Protein AF-A0A527CTX3-F1 (afdb_monomer_lite)

Structure (mmCIF, N/CA/C/O backbone):
data_AF-A0A527CTX3-F1
#
_entry.id   AF-A0A527CTX3-F1
#
loop_
_atom_site.group_PDB
_atom_site.id
_atom_site.type_symbol
_atom_site.label_atom_id
_atom_site.label_alt_id
_atom_site.label_comp_id
_atom_site.label_asym_id
_atom_site.label_entity_id
_atom_site.label_seq_id
_atom_site.pdbx_PDB_ins_code
_atom_site.Cartn_x
_atom_site.Cartn_y
_atom_site.Cartn_z
_atom_site.occupancy
_atom_site.B_iso_or_equiv
_atom_site.auth_seq_id
_atom_site.auth_comp_id
_atom_site.auth_asym_id
_atom_site.auth_atom_id
_atom_site.pdbx_PDB_model_num
ATOM 1 N N . ASP A 1 1 ? -1.339 6.216 6.165 1.00 93.19 1 ASP A N 1
ATOM 2 C CA . ASP A 1 1 ? -0.888 7.204 5.157 1.00 93.19 1 ASP A CA 1
ATOM 3 C C . ASP A 1 1 ? 0.294 7.984 5.725 1.00 93.19 1 ASP A C 1
ATOM 5 O O . ASP A 1 1 ? 0.305 8.248 6.922 1.00 93.19 1 ASP A O 1
ATOM 9 N N . ILE A 1 2 ? 1.286 8.352 4.916 1.00 93.94 2 ILE A N 1
ATOM 10 C CA . ILE A 1 2 ? 2.439 9.156 5.364 1.00 93.94 2 ILE A CA 1
ATOM 11 C C . ILE A 1 2 ? 2.108 10.656 5.469 1.00 93.94 2 ILE A C 1
ATOM 13 O O . ILE A 1 2 ? 2.742 11.402 6.221 1.00 93.94 2 ILE A O 1
ATOM 17 N N . SER A 1 3 ? 1.085 11.115 4.748 1.00 95.50 3 SER A N 1
ATOM 18 C CA . SER A 1 3 ? 0.686 12.512 4.641 1.00 95.50 3 SER A CA 1
ATOM 19 C C . SER A 1 3 ? -0.327 12.891 5.717 1.00 95.50 3 SER A C 1
ATOM 21 O O . SER A 1 3 ? -1.514 12.567 5.650 1.00 95.50 3 SER A O 1
ATOM 23 N N . ALA A 1 4 ? 0.116 13.693 6.688 1.00 96.56 4 ALA A N 1
ATOM 24 C CA . ALA A 1 4 ? -0.778 14.262 7.700 1.00 96.56 4 ALA A CA 1
ATOM 25 C C . ALA A 1 4 ? -1.913 15.097 7.074 1.00 96.56 4 ALA A C 1
ATOM 27 O O . ALA A 1 4 ? -3.035 15.117 7.579 1.00 96.56 4 ALA A O 1
ATOM 28 N N . ARG A 1 5 ? -1.639 15.754 5.937 1.00 97.81 5 ARG A N 1
ATOM 29 C CA . ARG A 1 5 ? -2.635 16.539 5.201 1.00 97.81 5 ARG A CA 1
ATOM 30 C C . ARG A 1 5 ? -3.731 15.653 4.607 1.00 97.81 5 ARG A C 1
ATOM 32 O O . ARG A 1 5 ? -4.901 16.006 4.722 1.00 97.81 5 ARG A O 1
ATOM 39 N N . MET A 1 6 ? -3.373 14.508 4.021 1.00 96.56 6 MET A N 1
ATOM 40 C CA . MET A 1 6 ? -4.363 13.563 3.489 1.00 96.56 6 MET A CA 1
ATOM 41 C C . MET A 1 6 ? -5.198 12.942 4.605 1.00 96.56 6 MET A C 1
ATOM 43 O O . MET A 1 6 ? -6.417 12.862 4.481 1.00 96.56 6 MET A O 1
ATOM 47 N N . LEU A 1 7 ? -4.584 12.607 5.744 1.00 97.50 7 LEU A N 1
ATOM 48 C CA . LEU A 1 7 ? -5.321 12.105 6.908 1.00 97.50 7 LEU A CA 1
ATOM 49 C C . LEU A 1 7 ? -6.325 13.124 7.454 1.00 97.50 7 LEU A C 1
ATOM 51 O O . LEU A 1 7 ? -7.424 12.740 7.848 1.00 97.50 7 LEU A O 1
ATOM 55 N N . LYS A 1 8 ? -5.993 14.422 7.440 1.00 98.00 8 LYS A N 1
ATOM 56 C CA . LYS A 1 8 ? -6.946 15.482 7.803 1.00 98.00 8 LYS A CA 1
ATOM 57 C C . LYS A 1 8 ? -8.161 15.483 6.869 1.00 98.00 8 LYS A C 1
ATOM 59 O O . LYS A 1 8 ? -9.288 15.573 7.347 1.00 98.00 8 LYS A O 1
ATOM 64 N N . GLN A 1 9 ? -7.940 15.347 5.560 1.00 98.06 9 GLN A N 1
ATOM 65 C CA . GLN A 1 9 ? -9.027 15.255 4.580 1.00 98.06 9 GLN A CA 1
ATOM 66 C C . GLN A 1 9 ? -9.862 13.981 4.761 1.00 98.06 9 GLN A C 1
ATOM 68 O O . GLN A 1 9 ? -11.084 14.053 4.713 1.00 98.06 9 GLN A O 1
ATOM 73 N N . ALA A 1 10 ? -9.229 12.832 5.009 1.00 97.88 10 ALA A N 1
ATOM 74 C CA . ALA A 1 10 ? -9.927 11.574 5.270 1.00 97.88 10 ALA A CA 1
ATOM 75 C C . ALA A 1 10 ? -10.797 11.659 6.533 1.00 97.88 10 ALA A C 1
ATOM 77 O O . ALA A 1 10 ? -11.964 11.278 6.499 1.00 97.88 10 ALA A O 1
ATOM 78 N N . ARG A 1 11 ? -10.269 12.241 7.618 1.00 98.00 11 ARG A N 1
ATOM 79 C CA . ARG A 1 11 ? -11.008 12.435 8.873 1.00 98.00 11 ARG A CA 1
ATOM 80 C C . ARG A 1 11 ? -12.248 13.302 8.683 1.00 98.00 11 ARG A C 1
ATOM 82 O O . ARG A 1 11 ? -13.295 12.981 9.230 1.00 98.00 11 ARG A O 1
ATOM 89 N N . ALA A 1 12 ? -12.145 14.356 7.875 1.00 98.31 12 ALA A N 1
ATOM 90 C CA . ALA A 1 12 ? -13.267 15.243 7.583 1.00 98.31 12 ALA A CA 1
ATOM 91 C C . ALA A 1 12 ? -14.437 14.543 6.863 1.00 98.31 12 ALA A C 1
ATOM 93 O O . ALA A 1 12 ? -15.548 15.059 6.894 1.00 98.31 12 ALA A O 1
ATOM 94 N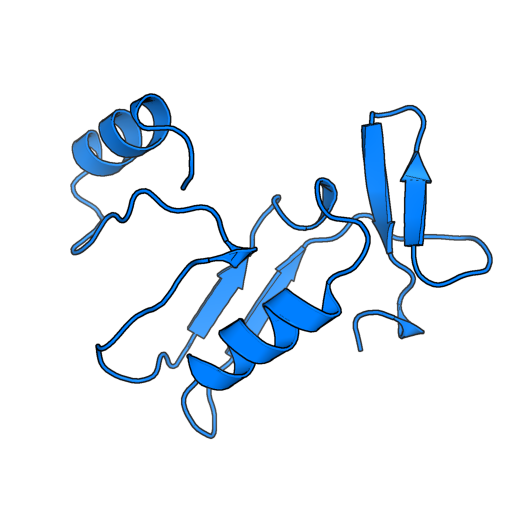 N . LYS A 1 13 ? -14.218 13.369 6.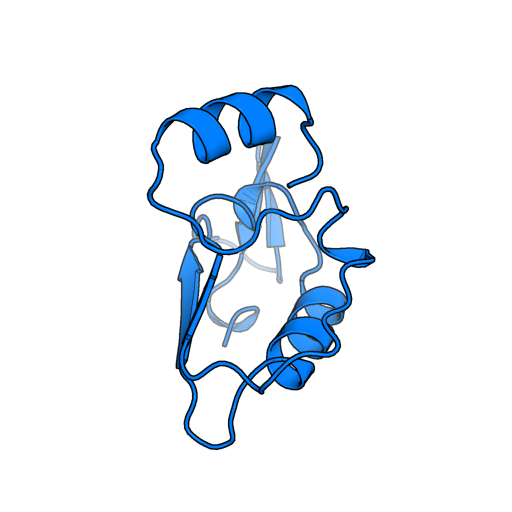248 1.00 97.94 13 LYS A N 1
ATOM 95 C CA . LYS A 1 13 ? -15.286 12.584 5.608 1.00 97.94 13 LYS A CA 1
ATOM 96 C C . LYS A 1 13 ? -16.183 11.844 6.605 1.00 97.94 13 LYS A C 1
ATOM 98 O O . LYS A 1 13 ? -17.240 11.381 6.202 1.00 97.94 13 LYS A O 1
ATOM 103 N N . GLY A 1 14 ? -15.753 11.665 7.858 1.00 97.75 14 GLY A N 1
ATOM 104 C CA . GLY A 1 14 ? -16.529 10.940 8.875 1.00 97.75 14 GLY A CA 1
ATOM 105 C C . GLY A 1 14 ? -16.770 9.453 8.577 1.00 97.75 14 GLY A C 1
ATOM 106 O O . GLY A 1 14 ? -17.612 8.844 9.219 1.00 97.75 14 GLY A O 1
ATOM 107 N N . ALA A 1 15 ? -16.048 8.874 7.613 1.00 98.00 15 ALA A N 1
ATOM 108 C CA . ALA A 1 15 ? -16.253 7.504 7.129 1.00 98.00 15 ALA A CA 1
ATOM 109 C C . ALA A 1 15 ? -15.227 6.487 7.666 1.00 98.00 15 ALA A C 1
ATOM 111 O O . ALA A 1 15 ? -15.226 5.338 7.240 1.00 98.00 15 ALA A O 1
ATOM 112 N N . TYR A 1 16 ? -14.310 6.919 8.537 1.00 96.62 16 TYR A N 1
ATOM 113 C CA . TYR A 1 16 ? -13.217 6.088 9.043 1.00 96.62 16 TYR A CA 1
ATOM 114 C C . TYR A 1 16 ? -13.254 6.040 10.568 1.00 96.62 16 TYR A C 1
ATOM 116 O O . TYR A 1 16 ? -13.115 7.085 11.207 1.00 96.62 16 TYR A O 1
ATOM 124 N N . ASP A 1 17 ? -13.336 4.838 11.138 1.00 94.38 17 ASP A N 1
ATOM 125 C CA . ASP A 1 17 ? -13.208 4.627 12.586 1.00 94.38 17 ASP A CA 1
ATOM 126 C C . ASP A 1 17 ? -11.782 4.917 13.069 1.00 94.38 17 ASP A C 1
ATOM 128 O O . ASP A 1 17 ? -11.560 5.533 14.114 1.00 94.38 17 ASP A O 1
ATOM 132 N N . PHE A 1 18 ? -10.788 4.514 12.270 1.00 92.69 18 PHE A N 1
ATOM 133 C CA . PHE A 1 18 ? -9.376 4.690 12.579 1.00 92.69 18 PHE A CA 1
ATOM 134 C C . PHE A 1 18 ? -8.586 5.234 11.386 1.00 92.69 18 PHE A C 1
ATOM 136 O O . PHE A 1 18 ? -8.774 4.835 10.239 1.00 92.69 18 PHE A O 1
ATOM 143 N N . LEU A 1 19 ? -7.653 6.144 11.677 1.00 94.75 19 LEU A N 1
ATOM 144 C CA . LEU A 1 19 ? -6.748 6.756 10.706 1.00 94.75 19 LEU A CA 1
ATOM 145 C C . LEU A 1 19 ? -5.336 6.804 11.294 1.00 94.75 19 LEU A C 1
ATOM 147 O O . LEU A 1 19 ? -5.098 7.513 12.272 1.00 94.75 19 LEU A O 1
ATOM 151 N N . GLY A 1 20 ? -4.403 6.079 10.673 1.00 92.06 20 GLY A N 1
ATOM 152 C CA . GLY A 1 20 ? -3.009 5.982 11.109 1.00 92.06 20 GLY A CA 1
ATOM 153 C C . GLY A 1 20 ? -2.036 6.746 10.207 1.00 92.06 20 GLY A C 1
ATOM 154 O O . GLY A 1 20 ? -2.074 6.609 8.976 1.00 92.06 20 GLY A O 1
ATOM 155 N N . LYS A 1 21 ? -1.129 7.518 10.825 1.00 94.12 21 LYS A N 1
ATOM 156 C CA . LYS A 1 21 ? 0.025 8.106 10.135 1.00 94.12 21 LYS A CA 1
ATOM 157 C C . LYS A 1 21 ? 1.224 7.170 10.229 1.00 94.12 21 LYS A C 1
ATOM 159 O O . LYS A 1 21 ? 1.811 7.047 11.295 1.00 94.12 21 LYS A O 1
ATOM 164 N N . ALA A 1 22 ? 1.574 6.538 9.118 1.00 91.62 22 ALA A N 1
ATOM 165 C CA . ALA A 1 22 ? 2.674 5.584 9.037 1.00 91.62 22 ALA A CA 1
ATOM 166 C C . ALA A 1 22 ? 3.127 5.417 7.585 1.00 91.62 22 ALA A C 1
ATOM 168 O O . ALA A 1 22 ? 2.314 5.562 6.662 1.00 91.62 22 ALA A O 1
ATOM 169 N N . ASP A 1 23 ? 4.406 5.083 7.411 1.00 88.69 23 ASP A N 1
ATOM 170 C CA . ASP A 1 23 ? 4.888 4.439 6.192 1.00 88.69 23 ASP A CA 1
ATOM 171 C C . ASP A 1 23 ? 4.351 3.009 6.156 1.00 88.69 23 ASP A C 1
ATOM 173 O O . ASP A 1 23 ? 4.278 2.341 7.186 1.00 88.69 23 ASP A O 1
ATOM 177 N N . LEU A 1 24 ? 3.950 2.541 4.976 1.00 82.44 24 LEU A N 1
ATOM 178 C CA . LEU A 1 24 ? 3.410 1.195 4.823 1.00 82.44 24 LEU A CA 1
ATOM 179 C C . LEU A 1 24 ? 4.443 0.116 5.187 1.00 82.44 24 LEU A C 1
ATOM 181 O O . LEU A 1 24 ? 4.063 -0.952 5.657 1.00 82.44 24 LEU A O 1
ATOM 185 N N . ARG A 1 25 ? 5.738 0.399 5.000 1.00 81.31 25 ARG A N 1
ATOM 186 C CA . ARG A 1 25 ? 6.841 -0.516 5.331 1.00 81.31 25 ARG A CA 1
ATOM 187 C C . ARG A 1 25 ? 6.980 -0.752 6.833 1.00 81.31 25 ARG A C 1
ATOM 189 O O . ARG A 1 25 ? 7.356 -1.849 7.229 1.00 81.31 25 ARG A O 1
ATOM 196 N N . ASP A 1 26 ? 6.614 0.244 7.633 1.00 81.50 26 ASP A N 1
ATOM 197 C CA . ASP A 1 26 ? 6.756 0.234 9.092 1.00 81.50 26 ASP A CA 1
ATOM 198 C C . ASP A 1 26 ? 5.401 0.102 9.805 1.00 81.50 26 ASP A C 1
ATOM 200 O O . ASP A 1 26 ? 5.308 0.186 11.032 1.00 81.50 26 ASP A O 1
ATOM 204 N N . PHE A 1 27 ? 4.317 -0.067 9.044 1.00 84.81 27 PHE A N 1
ATOM 205 C CA . PHE A 1 27 ? 2.983 -0.146 9.607 1.00 84.81 27 PHE A CA 1
ATOM 206 C C . PHE A 1 27 ? 2.797 -1.452 10.380 1.00 84.81 27 PHE A C 1
ATOM 208 O O . PHE A 1 27 ? 2.994 -2.549 9.859 1.00 84.81 27 PHE A O 1
ATOM 215 N N . SER A 1 28 ? 2.339 -1.319 11.620 1.00 81.44 28 SER A N 1
ATOM 216 C CA . SER A 1 28 ? 1.885 -2.424 12.452 1.00 81.44 28 SER A CA 1
ATOM 217 C C . SER A 1 28 ? 0.496 -2.112 12.991 1.00 81.44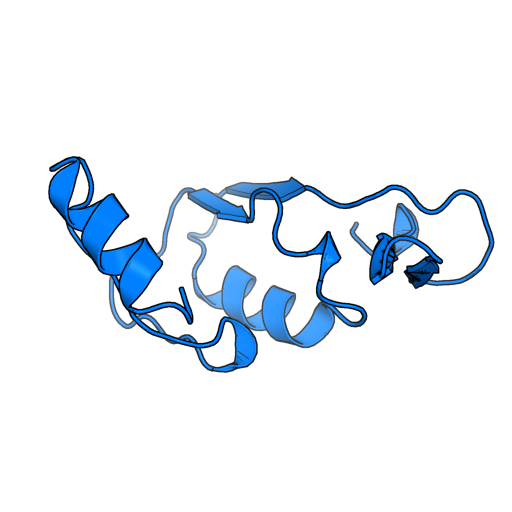 28 SER A C 1
ATOM 219 O O . SER A 1 28 ? 0.151 -0.958 13.258 1.00 81.44 28 SER A O 1
ATOM 221 N N . TYR A 1 29 ? -0.316 -3.152 13.137 1.00 83.81 29 TYR A N 1
ATOM 222 C CA . TYR A 1 29 ? -1.656 -3.054 13.691 1.00 83.81 29 TYR A CA 1
ATOM 223 C C . TYR A 1 29 ? -1.856 -4.190 14.686 1.00 83.81 29 TYR A C 1
ATOM 225 O O . TYR A 1 29 ? -1.670 -5.357 14.350 1.00 83.81 29 TYR A O 1
ATOM 233 N N . ALA A 1 30 ? -2.205 -3.829 15.919 1.00 84.31 30 ALA A N 1
ATOM 234 C CA . ALA A 1 30 ? -2.403 -4.767 17.023 1.00 84.31 30 ALA A CA 1
ATOM 235 C C . ALA A 1 30 ? -3.880 -5.156 17.227 1.00 84.31 30 ALA A C 1
ATOM 237 O O . ALA A 1 30 ? -4.212 -5.793 18.223 1.00 84.31 30 ALA A O 1
ATOM 238 N N . GLY A 1 31 ? -4.774 -4.732 16.330 1.00 87.62 31 GLY A N 1
ATOM 239 C CA . GLY A 1 31 ? -6.191 -5.073 16.409 1.00 87.62 31 GLY A CA 1
ATOM 240 C C . GLY A 1 31 ? -6.527 -6.430 15.779 1.00 87.62 31 GLY A C 1
ATOM 241 O O . GLY A 1 31 ? -5.629 -7.218 15.466 1.00 87.62 31 GLY A O 1
ATOM 242 N N . PRO A 1 32 ? -7.830 -6.714 15.597 1.00 93.25 32 PRO A N 1
ATOM 243 C CA . PRO A 1 32 ? -8.297 -7.949 14.980 1.00 93.25 32 PRO A CA 1
ATOM 244 C C . PRO A 1 32 ? -7.730 -8.147 13.573 1.00 93.25 32 PRO A C 1
ATOM 246 O O . PRO A 1 32 ? -7.440 -7.187 12.859 1.00 93.25 32 PRO A O 1
ATOM 249 N N . LYS A 1 33 ? -7.606 -9.407 13.152 1.00 95.50 33 LYS A N 1
ATOM 250 C CA . LYS A 1 33 ? -7.277 -9.719 11.760 1.00 95.50 33 LYS A CA 1
ATOM 251 C C . LYS A 1 33 ? -8.389 -9.220 10.834 1.00 95.50 33 LYS A C 1
ATOM 253 O O . LYS A 1 33 ? -9.559 -9.282 11.196 1.00 95.50 33 LYS A O 1
ATOM 258 N N . ALA A 1 34 ? -8.012 -8.733 9.658 1.00 95.75 34 ALA A N 1
ATOM 259 C CA . ALA A 1 34 ? -8.938 -8.161 8.692 1.00 95.75 34 ALA A CA 1
ATOM 260 C C . ALA A 1 34 ? -9.454 -9.217 7.706 1.00 95.75 34 ALA A C 1
ATOM 262 O O . ALA A 1 34 ? -8.670 -9.996 7.162 1.00 95.75 34 ALA A O 1
ATOM 263 N N . ASP A 1 35 ? -10.751 -9.176 7.406 1.00 97.81 35 ASP A N 1
ATOM 264 C CA . ASP A 1 35 ? -11.353 -9.968 6.322 1.00 97.81 35 ASP A CA 1
ATOM 265 C C . ASP A 1 35 ? -11.050 -9.381 4.934 1.00 97.81 35 ASP A C 1
ATOM 267 O O . ASP A 1 35 ? -11.161 -10.068 3.922 1.00 97.81 35 ASP A O 1
ATOM 271 N N . LEU A 1 36 ? -10.643 -8.109 4.871 1.00 97.38 36 LEU A N 1
ATOM 272 C CA . LEU A 1 36 ? -10.207 -7.438 3.650 1.00 97.38 36 LEU A CA 1
ATOM 273 C C . LEU A 1 36 ? -9.071 -6.463 3.957 1.00 97.38 36 LEU A C 1
ATOM 275 O O . LEU A 1 36 ? -9.221 -5.545 4.764 1.00 97.38 36 LEU A O 1
ATOM 279 N N . VAL A 1 37 ? -7.964 -6.601 3.233 1.00 96.00 37 VAL A N 1
ATOM 280 C CA . VAL A 1 37 ? -6.939 -5.560 3.115 1.00 96.00 37 VAL A CA 1
ATOM 281 C C . VAL A 1 37 ? -6.946 -5.051 1.682 1.00 96.00 37 VAL A C 1
ATOM 283 O O . VAL A 1 37 ? -6.940 -5.836 0.734 1.00 96.00 37 VAL A O 1
ATOM 286 N N . THR A 1 38 ? -6.953 -3.728 1.517 1.00 96.81 38 THR A N 1
ATOM 287 C CA . THR A 1 38 ? -6.894 -3.098 0.199 1.00 96.81 38 THR A CA 1
ATOM 288 C C . THR A 1 38 ? -5.705 -2.158 0.066 1.00 96.81 38 THR A C 1
ATOM 290 O O . THR A 1 38 ? -5.404 -1.386 0.980 1.00 96.81 38 THR A O 1
ATOM 293 N N . VAL A 1 39 ? -5.037 -2.213 -1.087 1.00 95.50 39 VAL A N 1
ATOM 294 C CA . VAL A 1 39 ? -4.010 -1.251 -1.486 1.00 95.50 39 VAL A CA 1
ATOM 295 C C . VAL A 1 39 ? -4.329 -0.708 -2.876 1.00 95.50 39 VAL A C 1
ATOM 297 O O . VAL A 1 39 ? -3.916 -1.250 -3.900 1.00 95.50 39 VAL A O 1
ATOM 300 N N . ALA A 1 40 ? -5.089 0.383 -2.903 1.00 95.00 40 ALA A N 1
ATOM 301 C CA . ALA A 1 40 ? -5.551 1.017 -4.130 1.00 95.00 40 ALA A CA 1
ATOM 302 C C . ALA A 1 40 ? -4.657 2.208 -4.506 1.00 95.00 40 ALA A C 1
ATOM 304 O O . ALA A 1 40 ? -4.607 3.197 -3.780 1.00 95.00 40 ALA A O 1
ATOM 305 N N . ASP A 1 41 ? -3.981 2.103 -5.651 1.00 94.88 41 ASP A N 1
ATOM 306 C CA . ASP A 1 41 ? -3.145 3.151 -6.262 1.00 94.88 41 ASP A CA 1
ATOM 307 C C . ASP A 1 41 ? -1.902 3.546 -5.435 1.00 94.88 41 ASP A C 1
ATOM 309 O O . ASP A 1 41 ? -1.487 4.701 -5.403 1.00 94.88 41 ASP A O 1
ATOM 313 N N . VAL A 1 42 ? -1.286 2.570 -4.748 1.00 94.56 42 VAL A N 1
ATOM 314 C CA . VAL A 1 42 ? -0.080 2.795 -3.917 1.00 94.56 42 VAL A CA 1
ATOM 315 C C . VAL A 1 42 ? 1.115 1.951 -4.356 1.00 94.56 42 VAL A C 1
ATOM 317 O O . VAL A 1 42 ? 2.236 2.458 -4.374 1.00 94.56 42 VAL A O 1
ATOM 320 N N . PHE A 1 43 ? 0.921 0.682 -4.738 1.00 95.44 43 PHE A N 1
ATOM 321 C CA . PHE A 1 43 ? 2.040 -0.192 -5.130 1.00 95.44 43 PHE A CA 1
ATOM 322 C C . PHE A 1 43 ? 2.784 0.311 -6.364 1.00 95.44 43 PHE A C 1
ATOM 324 O O . PHE A 1 43 ? 3.975 0.069 -6.494 1.00 95.44 43 PHE A O 1
ATOM 331 N N . ILE A 1 44 ? 2.137 1.124 -7.196 1.00 96.50 44 ILE A N 1
ATOM 332 C CA . ILE A 1 44 ? 2.769 1.840 -8.307 1.00 96.50 44 ILE A CA 1
ATOM 333 C C . ILE A 1 44 ? 3.908 2.782 -7.871 1.00 96.50 44 ILE A C 1
ATOM 335 O O . ILE A 1 44 ? 4.664 3.245 -8.713 1.00 96.50 44 ILE A O 1
ATOM 339 N N . TYR A 1 45 ? 4.078 3.073 -6.579 1.00 94.81 45 TYR A N 1
ATOM 340 C CA . TYR A 1 45 ? 5.194 3.870 -6.050 1.00 94.81 45 TYR A CA 1
ATOM 341 C C . TYR A 1 45 ? 6.254 3.022 -5.332 1.00 94.81 45 TYR A C 1
ATOM 343 O O . TYR A 1 45 ? 7.207 3.567 -4.776 1.00 94.81 45 TYR A O 1
ATOM 351 N N . VAL A 1 46 ? 6.112 1.694 -5.345 1.00 93.69 46 VAL A N 1
ATOM 352 C CA . VAL A 1 46 ? 6.988 0.756 -4.639 1.00 93.69 46 VAL A CA 1
ATOM 353 C C . VAL A 1 46 ? 7.480 -0.316 -5.608 1.00 93.69 46 VAL A C 1
ATOM 355 O O . VAL A 1 46 ? 6.686 -1.051 -6.181 1.00 93.69 46 VAL A O 1
ATOM 358 N N . GLY A 1 47 ? 8.797 -0.445 -5.766 1.00 93.38 47 GLY A N 1
ATOM 359 C CA . GLY A 1 47 ? 9.381 -1.509 -6.587 1.00 93.38 47 GLY A CA 1
ATOM 360 C C . GLY A 1 47 ? 9.203 -2.882 -5.941 1.00 93.38 47 GLY A C 1
ATOM 361 O O . GLY A 1 47 ? 8.314 -3.645 -6.307 1.00 93.38 47 GLY A O 1
ATOM 362 N N . GLY A 1 48 ? 10.036 -3.180 -4.942 1.00 94.06 48 GLY A N 1
ATOM 363 C CA . GLY A 1 48 ? 9.997 -4.458 -4.235 1.00 94.06 48 GLY A CA 1
ATOM 364 C C . GLY A 1 48 ? 8.842 -4.545 -3.236 1.00 94.06 48 GLY A C 1
ATOM 365 O O . GLY A 1 48 ? 8.834 -3.826 -2.239 1.00 94.06 48 GLY A O 1
ATOM 366 N N . LEU A 1 49 ? 7.903 -5.467 -3.460 1.00 94.44 49 LEU A N 1
ATOM 367 C CA . LEU A 1 49 ? 6.694 -5.613 -2.637 1.00 94.44 49 LEU A CA 1
ATOM 368 C C . LEU A 1 49 ? 6.829 -6.653 -1.512 1.00 94.44 49 LEU A C 1
ATOM 370 O O . LEU A 1 49 ? 6.005 -6.680 -0.602 1.00 94.44 49 LEU A O 1
ATOM 374 N N . GLY A 1 50 ? 7.868 -7.494 -1.526 1.00 91.75 50 GLY A N 1
ATOM 375 C CA . GLY A 1 50 ? 7.962 -8.674 -0.654 1.00 91.75 50 GLY A CA 1
ATOM 376 C C . GLY A 1 50 ? 7.841 -8.398 0.853 1.00 91.75 50 GLY A C 1
ATOM 377 O O . GLY A 1 50 ? 7.190 -9.161 1.563 1.00 91.75 50 GLY A O 1
ATOM 378 N N . GLY A 1 51 ? 8.418 -7.301 1.357 1.00 89.31 51 GLY A N 1
ATOM 379 C CA . GLY A 1 51 ? 8.277 -6.917 2.770 1.00 89.31 51 GLY A CA 1
ATOM 380 C C . GLY A 1 51 ? 6.834 -6.562 3.137 1.00 89.31 51 GLY A C 1
ATOM 381 O O . GLY A 1 51 ? 6.303 -7.047 4.131 1.00 89.31 51 GLY A O 1
ATOM 382 N N . MET A 1 52 ? 6.167 -5.795 2.277 1.00 90.31 52 MET A N 1
ATOM 383 C CA . MET A 1 52 ? 4.767 -5.408 2.458 1.00 90.31 52 MET A CA 1
ATOM 384 C C . MET A 1 52 ? 3.820 -6.600 2.340 1.00 90.31 52 MET A C 1
ATOM 386 O O . MET A 1 52 ? 2.877 -6.686 3.120 1.00 90.31 52 MET A O 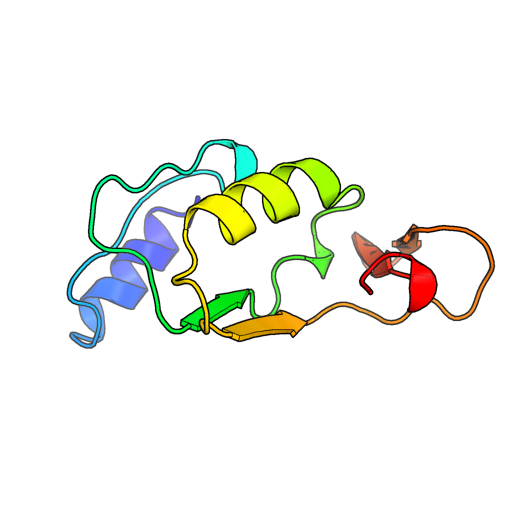1
ATOM 390 N N . MET A 1 53 ? 4.092 -7.547 1.434 1.00 91.56 53 MET A N 1
ATOM 391 C CA . MET A 1 53 ? 3.299 -8.776 1.327 1.00 91.56 53 MET A CA 1
ATOM 392 C C . MET A 1 53 ? 3.321 -9.576 2.634 1.00 91.56 53 MET A C 1
ATOM 394 O O . MET A 1 53 ? 2.281 -10.063 3.068 1.00 91.56 53 MET A O 1
ATOM 398 N N . LYS A 1 54 ? 4.474 -9.650 3.316 1.00 90.81 54 LYS A N 1
ATOM 399 C CA . LYS A 1 54 ? 4.580 -10.296 4.636 1.00 90.81 54 LYS A CA 1
ATOM 400 C C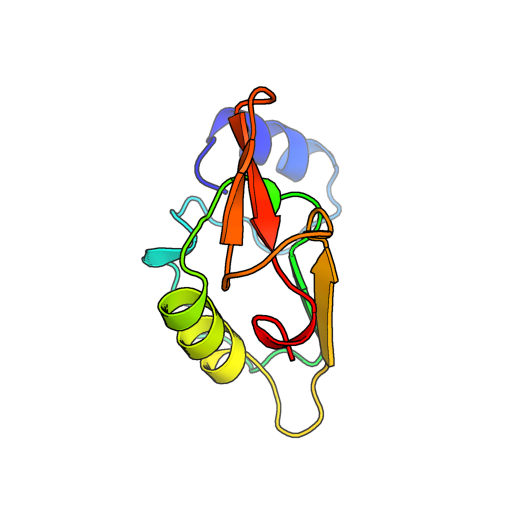 . LYS A 1 54 ? 3.768 -9.562 5.699 1.00 90.81 54 LYS A C 1
ATOM 402 O O . LYS A 1 54 ? 3.039 -10.206 6.450 1.00 90.81 54 LYS A O 1
ATOM 407 N N . THR A 1 55 ? 3.862 -8.232 5.746 1.00 91.00 55 THR A N 1
ATOM 408 C CA . THR A 1 55 ? 3.066 -7.418 6.673 1.00 91.00 55 THR A CA 1
ATOM 409 C C . THR A 1 55 ? 1.572 -7.633 6.439 1.00 91.00 55 THR A C 1
ATOM 411 O O . THR A 1 55 ? 0.849 -7.927 7.382 1.00 91.00 55 THR A O 1
ATOM 414 N N . ILE A 1 56 ? 1.113 -7.570 5.186 1.00 92.94 56 ILE A N 1
ATOM 415 C CA . ILE A 1 56 ? -0.299 -7.737 4.811 1.00 92.94 56 ILE A CA 1
ATOM 416 C C . ILE A 1 56 ? -0.802 -9.148 5.124 1.00 92.94 56 ILE A C 1
ATOM 418 O O . ILE A 1 56 ? -1.867 -9.284 5.722 1.00 92.94 56 ILE A O 1
ATOM 422 N N . ALA A 1 57 ? -0.025 -10.188 4.812 1.00 92.75 57 ALA A N 1
ATOM 423 C CA . ALA A 1 57 ? -0.348 -11.561 5.203 1.00 92.75 57 ALA A CA 1
ATOM 424 C C . ALA A 1 57 ? -0.502 -11.691 6.728 1.00 92.75 57 ALA A C 1
ATOM 426 O O . ALA A 1 57 ? -1.395 -12.378 7.214 1.00 92.75 57 ALA A O 1
ATOM 427 N N . GLY A 1 58 ? 0.323 -10.970 7.491 1.00 92.38 58 GLY A N 1
ATOM 428 C CA . GLY A 1 58 ? 0.208 -10.869 8.940 1.00 92.38 58 GLY A CA 1
ATOM 429 C C . GLY A 1 58 ? -1.011 -10.082 9.429 1.00 92.38 58 GLY A C 1
ATOM 430 O O . GLY A 1 58 ? -1.351 -10.212 10.598 1.00 92.38 58 GLY A O 1
ATOM 431 N N . LEU A 1 59 ? -1.688 -9.290 8.599 1.00 93.62 59 LEU A N 1
ATOM 432 C CA . LEU A 1 59 ? -2.900 -8.549 8.974 1.00 93.62 59 LEU A CA 1
ATOM 433 C C . LEU A 1 59 ? -4.188 -9.313 8.652 1.00 93.62 59 LEU A C 1
ATOM 435 O O . LEU A 1 59 ? -5.212 -9.045 9.275 1.00 93.62 59 LEU A O 1
ATOM 439 N N . LEU A 1 60 ? -4.146 -10.246 7.703 1.00 96.38 60 LEU A N 1
ATOM 440 C CA . LEU A 1 60 ? -5.328 -10.936 7.192 1.00 96.38 60 LEU A CA 1
ATOM 441 C C . LEU A 1 60 ? -5.830 -12.041 8.125 1.00 96.38 60 LEU A C 1
ATOM 443 O O . LEU A 1 60 ? -5.062 -12.724 8.808 1.00 96.38 60 LEU A O 1
ATOM 447 N N . ALA A 1 61 ? -7.150 -12.213 8.137 1.00 97.44 61 ALA A N 1
ATOM 448 C CA . ALA A 1 61 ? -7.799 -13.401 8.670 1.00 97.44 61 ALA A CA 1
ATOM 449 C C . ALA A 1 61 ? -7.517 -14.605 7.754 1.00 97.44 61 ALA A C 1
ATOM 451 O O . ALA A 1 61 ? -7.079 -14.440 6.616 1.00 97.44 61 ALA A O 1
ATOM 452 N N . ARG A 1 62 ? -7.779 -15.825 8.242 1.00 95.06 62 ARG A N 1
ATOM 453 C CA . ARG A 1 62 ? -7.484 -17.071 7.509 1.00 95.06 62 ARG A CA 1
ATOM 454 C C . ARG A 1 62 ? -8.089 -17.101 6.099 1.00 95.06 62 ARG A C 1
ATOM 456 O O . ARG A 1 62 ? -7.411 -17.535 5.177 1.00 95.06 62 ARG A O 1
ATOM 463 N N . ASP A 1 63 ? -9.319 -16.615 5.960 1.00 95.88 63 ASP A N 1
ATOM 464 C CA . ASP A 1 63 ? -10.066 -16.575 4.696 1.00 95.88 63 ASP A CA 1
ATOM 465 C C . ASP A 1 63 ? -10.237 -15.131 4.179 1.00 95.88 63 ASP A C 1
ATOM 467 O O . ASP A 1 63 ? -11.140 -14.831 3.399 1.00 95.88 63 ASP A O 1
ATOM 471 N N . GLY A 1 64 ? -9.379 -14.217 4.647 1.00 97.38 64 GLY A N 1
ATOM 472 C CA . GLY A 1 64 ? -9.414 -12.810 4.270 1.00 97.38 64 GLY A CA 1
ATOM 473 C C . GLY A 1 64 ? -8.939 -12.571 2.836 1.00 97.38 64 GLY A C 1
ATOM 474 O O . GLY A 1 64 ? -8.101 -13.293 2.294 1.00 97.38 64 GLY A O 1
ATOM 475 N N . LEU A 1 65 ? -9.448 -11.505 2.224 1.00 97.94 65 LEU A N 1
ATOM 476 C CA . LEU A 1 65 ? -9.097 -11.096 0.871 1.00 97.94 65 LEU A CA 1
ATOM 477 C C . LEU A 1 65 ? -8.019 -10.017 0.875 1.00 97.94 65 LEU A C 1
ATOM 479 O O . LEU A 1 65 ? -8.080 -9.040 1.624 1.00 97.94 65 LEU A O 1
ATOM 483 N N . PHE A 1 66 ? -7.070 -10.150 -0.046 1.00 96.69 66 PHE A N 1
ATOM 484 C CA . PHE A 1 66 ? -6.147 -9.079 -0.382 1.00 96.69 66 PHE A CA 1
ATOM 485 C C . PHE A 1 66 ? -6.436 -8.557 -1.790 1.00 96.69 66 PHE A C 1
ATOM 487 O O . PHE A 1 66 ? -6.301 -9.289 -2.768 1.00 96.69 66 PHE A O 1
ATOM 494 N N . ALA A 1 67 ? -6.832 -7.287 -1.890 1.00 97.50 67 ALA A N 1
ATOM 495 C CA . ALA A 1 67 ? -7.104 -6.617 -3.157 1.00 97.50 67 ALA A CA 1
ATOM 496 C C . ALA A 1 67 ? -6.140 -5.446 -3.360 1.00 97.50 67 ALA A C 1
ATOM 498 O O . ALA A 1 67 ? -5.949 -4.616 -2.474 1.00 97.50 67 ALA A O 1
ATOM 499 N N . PHE A 1 68 ? -5.532 -5.341 -4.535 1.00 96.75 68 PHE A N 1
ATOM 500 C CA . PHE A 1 68 ? -4.580 -4.273 -4.815 1.00 96.75 68 PHE A CA 1
ATOM 501 C C . PHE A 1 68 ? -4.561 -3.910 -6.297 1.00 96.75 68 PHE A C 1
ATOM 503 O O . PHE A 1 68 ? -5.031 -4.672 -7.142 1.00 96.75 68 PHE A O 1
ATOM 510 N N . SER A 1 69 ? -3.998 -2.744 -6.611 1.00 97.25 69 SER A N 1
ATOM 511 C CA . SER A 1 69 ? -3.713 -2.331 -7.985 1.00 97.25 69 SER A CA 1
ATOM 512 C C . SER A 1 69 ? -2.217 -2.115 -8.214 1.00 97.25 69 SER A C 1
ATOM 514 O O . SER A 1 69 ? -1.493 -1.642 -7.337 1.00 97.25 69 SER A O 1
ATOM 516 N N . VAL A 1 70 ? -1.765 -2.461 -9.420 1.00 96.81 70 VAL A N 1
ATOM 517 C CA . VAL A 1 70 ? -0.409 -2.232 -9.938 1.00 96.81 70 VAL A CA 1
ATOM 518 C C . VAL A 1 70 ? -0.499 -1.775 -11.390 1.00 96.81 70 VAL A C 1
ATOM 520 O O . VAL A 1 70 ? -1.492 -2.047 -12.069 1.00 96.81 70 VAL A O 1
ATOM 523 N N . GLU A 1 71 ? 0.545 -1.119 -11.893 1.00 97.12 71 GLU A N 1
ATOM 524 C CA . GLU A 1 71 ? 0.714 -0.970 -13.337 1.00 97.12 71 GLU A CA 1
ATOM 525 C C . GLU A 1 71 ? 1.283 -2.276 -13.899 1.00 97.12 71 GLU A C 1
ATOM 527 O O . GLU A 1 71 ? 2.176 -2.887 -13.313 1.00 97.12 71 GLU A O 1
ATOM 532 N N . LYS A 1 72 ? 0.742 -2.742 -15.026 1.00 96.75 72 LYS A N 1
ATOM 533 C CA . LYS A 1 72 ? 1.162 -4.007 -15.634 1.00 96.75 72 LYS A CA 1
ATOM 534 C C . LYS A 1 72 ? 2.495 -3.832 -16.355 1.00 96.75 72 LYS A C 1
ATOM 536 O O . LYS A 1 72 ? 2.600 -3.012 -17.265 1.00 96.75 72 LYS A O 1
ATOM 541 N N . LEU A 1 73 ? 3.476 -4.669 -16.030 1.00 97.69 73 LEU A N 1
ATOM 542 C CA . LEU A 1 73 ? 4.701 -4.795 -16.817 1.00 97.69 73 LEU A CA 1
ATOM 543 C C . LEU A 1 73 ? 4.458 -5.712 -18.024 1.00 97.69 73 LEU A C 1
ATOM 545 O O . LEU A 1 73 ? 4.013 -6.849 -17.870 1.00 97.69 73 LEU A O 1
ATOM 549 N N . ALA A 1 74 ? 4.745 -5.213 -19.228 1.00 90.31 74 ALA A N 1
ATOM 550 C CA . ALA A 1 74 ? 4.668 -5.985 -20.474 1.00 90.31 74 ALA A CA 1
ATOM 551 C C . ALA A 1 74 ? 5.990 -6.689 -20.851 1.00 90.31 74 ALA A C 1
ATOM 553 O O . ALA A 1 74 ? 6.005 -7.491 -21.780 1.00 90.31 74 ALA A O 1
ATOM 554 N N . GLY A 1 75 ? 7.091 -6.366 -20.166 1.00 86.88 75 GLY A N 1
ATOM 555 C CA . GLY A 1 75 ? 8.437 -6.862 -20.463 1.00 86.88 75 GLY A CA 1
ATOM 556 C C . GLY A 1 75 ? 8.926 -7.954 -19.511 1.00 86.88 75 GLY A C 1
ATOM 557 O O . GLY A 1 75 ? 8.161 -8.544 -18.753 1.00 86.88 75 GLY A O 1
ATOM 558 N N . SER A 1 76 ? 10.232 -8.209 -19.556 1.00 89.69 76 SER A N 1
ATOM 559 C CA . SER A 1 76 ? 10.924 -9.142 -18.664 1.00 89.69 76 SER A CA 1
ATOM 560 C C . SER A 1 76 ? 11.245 -8.523 -17.302 1.00 89.69 76 SER A C 1
ATOM 562 O O . SER A 1 76 ? 11.435 -7.312 -17.191 1.00 89.69 76 SER A O 1
ATOM 564 N N . GLY A 1 77 ? 11.428 -9.381 -16.301 1.00 95.25 77 GLY A N 1
ATOM 565 C CA . GLY A 1 77 ? 11.770 -8.985 -14.938 1.00 95.25 77 GLY A CA 1
ATOM 566 C C . GLY A 1 77 ? 10.546 -8.857 -14.038 1.00 95.25 77 GLY A C 1
ATOM 567 O O . GLY A 1 77 ? 9.409 -9.031 -14.469 1.00 95.25 77 GLY A O 1
ATOM 568 N N . ASP A 1 78 ? 10.802 -8.582 -12.767 1.00 97.19 78 ASP A N 1
ATOM 569 C CA . ASP A 1 78 ? 9.774 -8.579 -11.727 1.00 97.19 78 ASP A CA 1
ATOM 570 C C . ASP A 1 78 ? 9.013 -7.255 -11.668 1.00 97.19 78 ASP A C 1
ATOM 572 O O . ASP A 1 78 ? 7.783 -7.220 -11.581 1.00 97.19 78 ASP A O 1
ATOM 576 N N . PHE A 1 79 ? 9.753 -6.154 -11.754 1.00 97.56 79 PHE A N 1
ATOM 577 C CA . PHE A 1 79 ? 9.216 -4.805 -11.805 1.00 97.56 79 PHE A CA 1
ATOM 578 C C . PHE A 1 79 ? 10.226 -3.840 -12.429 1.00 97.56 79 PHE A C 1
ATOM 580 O O . PHE A 1 79 ? 11.431 -4.098 -12.440 1.00 97.56 79 PHE A O 1
ATOM 587 N N . VAL A 1 80 ? 9.744 -2.699 -12.921 1.00 97.69 80 VAL A N 1
ATOM 588 C CA . VAL A 1 80 ? 10.587 -1.637 -13.489 1.00 97.69 80 VAL A CA 1
ATOM 589 C C . VAL A 1 80 ? 10.026 -0.260 -13.161 1.00 97.69 80 VAL A C 1
ATOM 591 O O . VAL A 1 80 ? 8.811 -0.059 -13.188 1.00 97.69 80 VAL A O 1
ATOM 594 N N . LEU A 1 81 ? 10.909 0.697 -12.866 1.00 97.56 81 LEU A N 1
ATOM 595 C CA . LEU A 1 81 ? 10.534 2.105 -12.762 1.00 97.56 81 LEU A CA 1
ATOM 596 C C . LEU A 1 81 ? 10.360 2.686 -14.169 1.00 97.56 81 LEU A C 1
ATOM 598 O O . LEU A 1 81 ? 11.302 2.711 -14.958 1.00 97.56 81 LEU A O 1
ATOM 602 N N . GLN A 1 82 ? 9.161 3.166 -14.477 1.00 96.44 82 GLN A N 1
ATOM 603 C CA . GLN A 1 82 ? 8.835 3.758 -15.770 1.00 96.44 82 GLN A CA 1
ATOM 604 C C . GLN A 1 82 ? 9.152 5.264 -15.814 1.00 96.44 82 GLN A C 1
ATOM 606 O O . GLN A 1 82 ? 9.259 5.903 -14.763 1.00 96.44 82 GLN A O 1
ATOM 611 N N . PRO A 1 83 ? 9.212 5.885 -17.012 1.00 96.50 83 PRO A N 1
ATOM 612 C CA . PRO A 1 83 ? 9.384 7.336 -17.159 1.00 96.50 83 PRO A CA 1
ATOM 613 C C . PRO A 1 83 ? 8.318 8.180 -16.441 1.00 96.50 83 PRO A C 1
ATOM 615 O O . PRO A 1 83 ? 8.580 9.318 -16.058 1.00 96.50 83 PRO A O 1
ATOM 618 N N . SER A 1 84 ? 7.131 7.613 -16.189 1.00 96.06 84 SER A N 1
ATOM 619 C CA . SER A 1 84 ? 6.072 8.215 -15.363 1.00 96.06 84 SER A CA 1
ATOM 620 C C . SER A 1 84 ? 6.454 8.370 -13.883 1.00 96.06 84 SER A C 1
ATOM 622 O O . SER A 1 84 ? 5.730 9.021 -13.129 1.00 96.06 84 SER A O 1
ATOM 624 N N . ARG A 1 85 ? 7.596 7.801 -13.467 1.00 97.00 85 ARG A N 1
ATOM 625 C CA . ARG A 1 85 ? 8.062 7.645 -12.079 1.00 97.00 85 ARG A CA 1
ATOM 626 C C . ARG A 1 85 ? 7.190 6.702 -11.251 1.00 97.00 85 ARG A C 1
ATOM 628 O O . ARG A 1 85 ? 7.150 6.805 -10.027 1.00 97.00 85 ARG A O 1
ATOM 635 N N . ARG A 1 86 ? 6.509 5.779 -11.929 1.00 97.56 86 ARG A N 1
ATOM 636 C CA . ARG A 1 86 ? 5.736 4.696 -11.325 1.00 97.56 86 ARG A CA 1
ATOM 637 C C . ARG A 1 86 ? 6.347 3.352 -11.677 1.00 97.56 86 ARG A C 1
ATOM 639 O O . ARG A 1 86 ? 6.864 3.163 -12.777 1.00 97.56 86 ARG A O 1
ATOM 646 N N . PHE A 1 87 ? 6.296 2.428 -10.738 1.00 97.62 87 PHE A N 1
ATOM 647 C CA . PHE A 1 87 ? 6.656 1.044 -10.956 1.00 97.62 87 PHE A CA 1
ATOM 648 C C . PHE A 1 87 ? 5.532 0.313 -11.683 1.00 97.62 87 PHE A C 1
ATOM 650 O O . PHE A 1 87 ? 4.366 0.424 -11.307 1.00 97.62 87 PHE A O 1
ATOM 657 N N . ALA A 1 88 ? 5.912 -0.449 -12.704 1.00 98.00 88 ALA A N 1
ATOM 658 C CA . ALA A 1 88 ? 5.096 -1.524 -13.242 1.00 98.00 88 ALA A CA 1
ATOM 659 C C . ALA A 1 88 ? 5.610 -2.863 -12.719 1.00 98.00 88 ALA A C 1
ATOM 661 O O . ALA A 1 88 ? 6.822 -3.057 -12.616 1.00 98.00 88 ALA A O 1
ATOM 662 N N . HIS A 1 89 ? 4.695 -3.789 -12.451 1.00 98.06 89 HIS A N 1
ATOM 663 C CA . HIS A 1 89 ? 4.972 -5.115 -11.911 1.00 98.06 89 HIS A CA 1
ATOM 664 C C . HIS A 1 89 ? 4.493 -6.192 -12.877 1.00 98.06 89 HIS A C 1
ATOM 666 O O . HIS A 1 89 ? 3.428 -6.079 -13.494 1.00 98.06 89 HIS A O 1
ATOM 672 N N . ALA A 1 90 ? 5.286 -7.247 -13.024 1.00 97.44 90 ALA A N 1
ATOM 673 C CA . ALA A 1 90 ? 4.910 -8.387 -13.841 1.00 97.44 90 ALA A CA 1
ATOM 674 C C . ALA A 1 90 ? 3.857 -9.243 -13.135 1.00 97.44 90 ALA A C 1
ATOM 676 O O . ALA A 1 90 ? 3.826 -9.350 -11.910 1.00 97.44 90 ALA A O 1
ATOM 677 N N . GLN A 1 91 ? 3.004 -9.901 -13.920 1.00 95.31 91 GLN A N 1
ATOM 678 C CA . GLN A 1 91 ? 1.934 -10.736 -13.376 1.00 95.31 91 GLN A CA 1
ATOM 679 C C . GLN A 1 91 ? 2.469 -11.890 -12.517 1.00 95.31 91 GLN A C 1
ATOM 681 O O . GLN A 1 91 ? 1.835 -12.240 -11.527 1.00 95.31 91 GLN A O 1
ATOM 686 N N . HIS A 1 92 ? 3.615 -12.477 -12.879 1.00 94.75 92 HIS A N 1
ATOM 687 C CA . HIS A 1 92 ? 4.235 -13.553 -12.098 1.00 94.75 92 HIS A CA 1
ATOM 688 C C . HIS A 1 92 ? 4.822 -13.063 -10.773 1.00 94.75 92 HIS A C 1
ATOM 690 O O . HIS A 1 92 ? 4.951 -13.855 -9.854 1.00 94.75 92 HIS A O 1
ATOM 696 N N . TYR A 1 93 ? 5.177 -11.780 -10.672 1.00 95.62 93 TYR A N 1
ATOM 697 C CA . TYR A 1 93 ? 5.780 -11.210 -9.469 1.00 95.62 93 TYR A CA 1
ATOM 698 C C . TYR A 1 9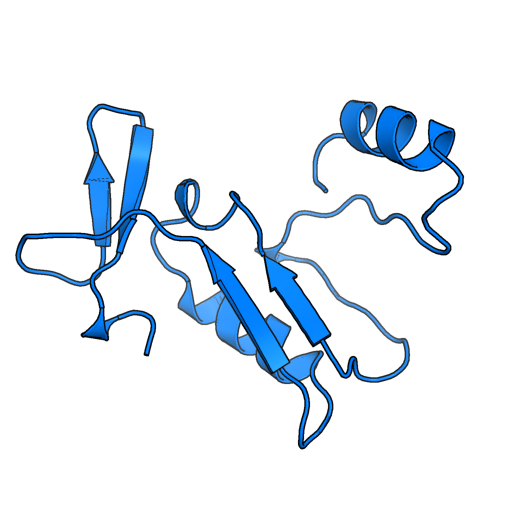3 ? 4.753 -10.938 -8.364 1.00 95.62 93 TYR A C 1
ATOM 700 O O . TYR A 1 93 ? 5.076 -10.976 -7.180 1.00 95.62 93 TYR A O 1
ATOM 708 N N . VAL A 1 94 ? 3.512 -10.637 -8.752 1.00 93.19 94 VAL A N 1
ATOM 709 C CA . VAL A 1 94 ? 2.429 -10.254 -7.829 1.00 93.19 94 VAL A CA 1
ATOM 710 C C . VAL A 1 94 ? 1.428 -11.381 -7.564 1.00 93.19 94 VAL A C 1
ATOM 712 O O . VAL A 1 94 ? 0.378 -11.126 -6.976 1.00 93.19 94 VAL A O 1
ATOM 715 N N . ARG A 1 95 ? 1.719 -12.596 -8.038 1.00 86.94 95 ARG A N 1
ATOM 716 C CA . ARG A 1 95 ? 0.894 -13.793 -7.843 1.00 86.94 95 ARG A CA 1
ATOM 717 C C . ARG A 1 95 ? 1.446 -14.703 -6.760 1.00 86.94 95 ARG A C 1
ATOM 719 O O . ARG A 1 95 ? 2.684 -14.781 -6.631 1.00 86.94 95 ARG A O 1
#

Radius of gyration: 14.74 Å; chains: 1; bounding box: 28×34×38 Å

Sequence (95 aa):
DISARMLKQARAKGAYDFLGKADLRDFSYAGPKADLVTVADVFIYVGGLGGMMKTIAGLLARDGLFAFSVEKLAGSGDFVLQPSRRFAHAQHYVR

Foldseek 3Di:
DQDPVVQVVVVVVVPDPDDDRDDLLPDDDPDAAALEDEAEPDCQQPFDCVSSVVRNVVRHDPNHDYYYDFAADPDDDAWDQDPVRTIHGHPVNVD

Secondary structure (DSSP, 8-state):
---HHHHHHHHHTT--S------GGG----SPPEEEEEE-S-GGG-S--HHHHHHHHHHEEEEEEEEE--EEP-SSSSEEE-TTS-EEE-TTT--

pLDDT: mean 94.19, std 4.21, range [81.31, 98.31]